Protein AF-A0A9W6GYW4-F1 (afdb_monomer)

pLDDT: mean 81.73, std 19.61, range [43.38, 97.56]

Foldseek 3Di:
DDADLVNVLLVQLVVLCVVPPPCSLVVLQVQLVVCVVVVNPVSNVSSNSSSVSNVVVCVVVVVVVVVVVVVVVPVPPPDD

Organism: NCBI:txid29468

Solvent-accessible surface area (backbone atoms only — not comparable to full-atom values): 4346 Å² total; per-residue (Å²): 136,88,77,52,70,67,56,51,33,52,53,50,13,50,53,34,30,74,74,45,46,91,48,19,27,61,53,28,43,52,52,12,52,57,23,48,77,72,68,35,58,70,54,17,54,50,26,41,50,19,15,54,52,24,43,60,70,47,48,68,57,50,57,52,56,52,51,54,55,57,52,64,69,62,69,78,75,80,84,128

Radius of gyration: 17.95 Å; Cα contacts (8 Å, |Δi|>4): 65; chains: 1; bounding box: 31×17×64 Å

Sequence (80 aa):
MFISLEQAIEIHARALVSRCSERGPLTARRYAAARLDCGDLGGYDVWLAVALVAEQMLAPAIAGAVAERAVVGRFFQNEQ

Structure (mmCIF, N/CA/C/O backbone):
data_AF-A0A9W6GYW4-F1
#
_entry.id   AF-A0A9W6GYW4-F1
#
loop_
_atom_site.group_PDB
_atom_site.id
_atom_site.type_symbol
_atom_site.label_atom_id
_atom_site.label_alt_id
_atom_site.label_comp_id
_atom_site.label_asym_id
_atom_site.label_entity_id
_atom_site.label_seq_id
_atom_site.pdbx_PDB_ins_code
_atom_site.Cartn_x
_atom_site.Cartn_y
_atom_site.Cartn_z
_atom_site.occupancy
_atom_site.B_iso_or_equiv
_atom_site.auth_seq_id
_atom_site.auth_comp_id
_atom_site.auth_asym_id
_atom_site.auth_atom_id
_atom_site.pdbx_PDB_model_num
ATOM 1 N N . MET A 1 1 ? -18.946 3.237 -16.723 1.00 53.22 1 MET A N 1
ATOM 2 C CA . MET A 1 1 ? -18.539 3.895 -15.465 1.00 53.22 1 MET A CA 1
ATOM 3 C C . MET A 1 1 ? -17.023 3.929 -15.454 1.00 53.22 1 MET A C 1
ATOM 5 O O . MET A 1 1 ? -16.426 2.863 -15.520 1.00 53.22 1 MET A O 1
ATOM 9 N N . PHE A 1 2 ? -16.416 5.115 -15.482 1.00 78.56 2 PHE A N 1
ATOM 10 C CA . PHE A 1 2 ? -14.965 5.261 -15.357 1.00 78.56 2 PHE A CA 1
ATOM 11 C C . PHE A 1 2 ? -14.641 5.469 -13.882 1.00 78.56 2 PHE A C 1
ATOM 13 O O . PHE A 1 2 ? -15.239 6.330 -13.244 1.00 78.56 2 PHE A O 1
ATOM 20 N N . ILE A 1 3 ? -13.758 4.636 -13.348 1.00 81.06 3 ILE A N 1
ATOM 21 C CA . ILE A 1 3 ? -13.284 4.722 -11.969 1.00 81.06 3 ILE A CA 1
ATOM 22 C C . ILE A 1 3 ? -11.949 5.463 -12.026 1.00 81.06 3 ILE A C 1
ATOM 24 O O . ILE A 1 3 ? -11.108 5.115 -12.859 1.00 81.06 3 ILE A O 1
ATOM 28 N N . SER A 1 4 ? -11.761 6.495 -11.202 1.00 94.44 4 SER A N 1
ATOM 29 C CA . SER A 1 4 ? -10.470 7.189 -11.136 1.00 94.44 4 SER A CA 1
ATOM 30 C C . SER A 1 4 ? -9.407 6.300 -10.481 1.00 94.44 4 SER A C 1
ATOM 32 O O . SER A 1 4 ? -9.723 5.341 -9.772 1.00 94.44 4 SER A O 1
ATOM 34 N N . LEU A 1 5 ? -8.129 6.624 -10.696 1.00 92.56 5 LEU A N 1
ATOM 35 C CA . LEU A 1 5 ? -7.028 5.923 -10.032 1.00 92.56 5 LEU A CA 1
ATOM 36 C C . LEU A 1 5 ? -7.147 6.014 -8.502 1.00 92.56 5 LEU A C 1
ATOM 38 O O . LEU A 1 5 ? -6.973 5.015 -7.814 1.00 92.56 5 LEU A O 1
ATOM 42 N N . GLU A 1 6 ? -7.516 7.183 -7.981 1.00 94.00 6 GLU A N 1
ATOM 43 C CA . GLU A 1 6 ? -7.746 7.403 -6.548 1.00 94.00 6 GLU A CA 1
ATOM 44 C C . GLU A 1 6 ? -8.859 6.496 -6.012 1.00 94.00 6 GLU A C 1
ATOM 46 O O . GLU A 1 6 ? -8.666 5.795 -5.021 1.00 94.00 6 GLU A O 1
ATOM 51 N N . GLN A 1 7 ? -9.988 6.408 -6.719 1.00 94.50 7 GLN A N 1
ATOM 52 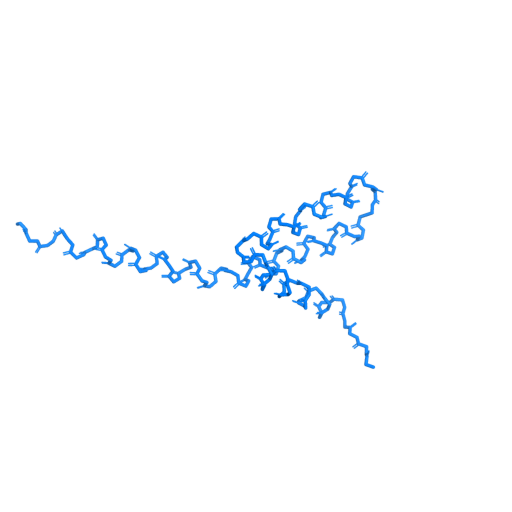C CA . GLN A 1 7 ? -11.083 5.513 -6.338 1.00 94.50 7 GLN A CA 1
ATOM 53 C C . GLN A 1 7 ? -10.660 4.038 -6.376 1.00 94.50 7 GLN A C 1
ATOM 55 O O . GLN A 1 7 ? -11.044 3.257 -5.505 1.00 94.50 7 GLN A O 1
ATOM 60 N N . ALA A 1 8 ? -9.851 3.634 -7.360 1.00 95.25 8 ALA A N 1
ATOM 61 C CA . ALA A 1 8 ? -9.322 2.274 -7.429 1.00 95.25 8 ALA A CA 1
ATOM 62 C C . ALA A 1 8 ? -8.391 1.962 -6.243 1.00 95.25 8 ALA A C 1
ATOM 64 O O . ALA A 1 8 ? -8.496 0.881 -5.653 1.00 95.25 8 ALA A O 1
ATOM 65 N N . ILE A 1 9 ? -7.534 2.917 -5.865 1.00 96.75 9 ILE A N 1
ATOM 66 C CA . ILE A 1 9 ? -6.651 2.834 -4.694 1.00 96.75 9 ILE A CA 1
ATOM 67 C C . ILE A 1 9 ? -7.478 2.670 -3.416 1.00 96.75 9 ILE A C 1
ATOM 69 O O . ILE A 1 9 ? -7.213 1.757 -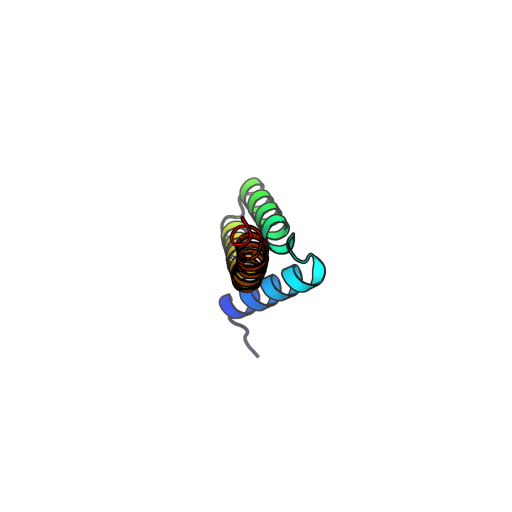2.633 1.00 96.75 9 ILE A O 1
ATOM 73 N N . GLU A 1 10 ? -8.512 3.489 -3.220 1.00 95.38 10 GLU A N 1
ATOM 74 C CA . GLU A 1 10 ? -9.385 3.417 -2.044 1.00 95.38 10 GLU A CA 1
ATOM 75 C C . GLU A 1 10 ? -10.113 2.074 -1.932 1.00 95.38 10 GLU A C 1
ATOM 77 O O . GLU A 1 10 ? -10.154 1.471 -0.855 1.00 95.38 10 GLU A O 1
ATOM 82 N N . ILE A 1 11 ? -10.662 1.577 -3.045 1.00 95.31 11 ILE A N 1
ATOM 83 C CA . ILE A 1 11 ? -11.338 0.275 -3.096 1.00 95.31 11 ILE A CA 1
ATOM 84 C C . ILE A 1 11 ? -10.357 -0.842 -2.724 1.00 95.31 11 ILE A C 1
ATOM 86 O O . ILE A 1 11 ? -10.699 -1.719 -1.927 1.00 95.31 11 ILE A O 1
ATOM 90 N N . HIS A 1 12 ? -9.133 -0.806 -3.260 1.00 94.56 12 HIS A N 1
ATOM 91 C CA . HIS A 1 12 ? -8.108 -1.803 -2.949 1.00 94.56 12 HIS A CA 1
ATOM 92 C C . HIS A 1 12 ? -7.649 -1.739 -1.497 1.00 94.56 12 HIS A C 1
ATOM 94 O O . HIS A 1 12 ? -7.563 -2.782 -0.847 1.00 94.56 12 HIS A O 1
ATOM 100 N N . ALA A 1 13 ? -7.404 -0.542 -0.966 1.00 94.31 13 ALA A N 1
ATOM 101 C CA . ALA A 1 13 ? -7.026 -0.348 0.427 1.00 94.31 13 ALA A CA 1
A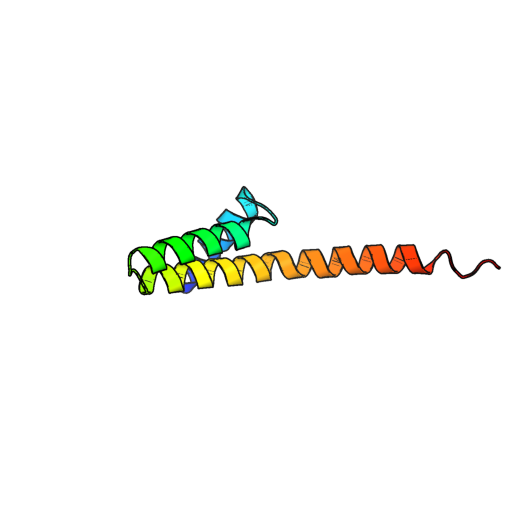TOM 102 C C . ALA A 1 13 ? -8.103 -0.896 1.369 1.00 94.31 13 ALA A C 1
ATOM 104 O O . ALA A 1 13 ? -7.800 -1.681 2.269 1.00 94.31 13 ALA A O 1
ATOM 105 N N . ARG A 1 14 ? -9.376 -0.578 1.101 1.00 93.81 14 ARG A N 1
ATOM 106 C CA . ARG A 1 14 ? -10.510 -1.087 1.877 1.00 93.81 14 ARG A CA 1
ATOM 107 C C . ARG A 1 14 ? -10.612 -2.606 1.805 1.00 93.81 14 ARG A C 1
ATOM 109 O O . ARG A 1 14 ? -10.731 -3.250 2.842 1.00 93.81 14 ARG A O 1
ATOM 116 N N . ALA A 1 15 ? -10.511 -3.188 0.611 1.00 94.38 15 ALA A N 1
ATOM 117 C CA . ALA A 1 15 ? -10.532 -4.638 0.442 1.00 94.38 15 ALA A CA 1
ATOM 118 C C . ALA A 1 15 ? -9.381 -5.325 1.197 1.00 94.38 15 ALA A C 1
ATOM 120 O O . ALA A 1 15 ? -9.584 -6.379 1.802 1.00 94.38 15 ALA A O 1
ATOM 121 N N . LEU A 1 16 ? -8.185 -4.729 1.197 1.00 92.19 16 LEU A N 1
ATOM 122 C CA . LEU A 1 16 ? -7.038 -5.250 1.938 1.00 92.19 16 LEU A CA 1
ATOM 123 C C . LEU A 1 16 ? -7.254 -5.190 3.447 1.00 92.19 16 LEU A C 1
ATOM 125 O O . LEU A 1 16 ? -7.012 -6.183 4.128 1.00 92.19 16 LEU A O 1
ATOM 129 N N . VAL A 1 17 ? -7.729 -4.058 3.966 1.00 92.06 17 VAL A N 1
ATOM 130 C CA . VAL A 1 17 ? -8.043 -3.906 5.393 1.00 92.06 17 VAL A CA 1
ATOM 131 C C . VAL A 1 17 ? -9.137 -4.889 5.807 1.00 92.06 17 VAL A C 1
ATOM 133 O O . VAL A 1 17 ? -8.997 -5.556 6.823 1.00 92.06 17 VAL A O 1
ATOM 136 N N . SER A 1 18 ? -10.185 -5.076 5.003 1.00 91.56 18 SER A N 1
ATOM 137 C CA . SER A 1 18 ? -11.243 -6.045 5.318 1.00 91.56 18 SER A CA 1
ATOM 138 C C . SER A 1 18 ? -10.759 -7.499 5.319 1.00 91.56 18 SER A C 1
ATOM 140 O O . SER A 1 18 ? -11.269 -8.307 6.088 1.00 91.56 18 SER A O 1
ATOM 142 N N . ARG A 1 19 ? -9.791 -7.857 4.464 1.00 90.31 19 ARG A N 1
ATOM 143 C CA . ARG A 1 19 ? -9.289 -9.240 4.344 1.00 90.31 19 ARG A CA 1
ATOM 144 C C . ARG A 1 19 ? -8.146 -9.564 5.299 1.00 90.31 19 ARG A C 1
ATOM 146 O O . ARG A 1 19 ? -7.991 -10.718 5.687 1.00 90.31 19 ARG A O 1
ATOM 153 N N . CYS A 1 20 ? -7.309 -8.581 5.612 1.00 86.88 20 CYS A N 1
ATOM 154 C CA . CYS A 1 20 ? -6.061 -8.768 6.3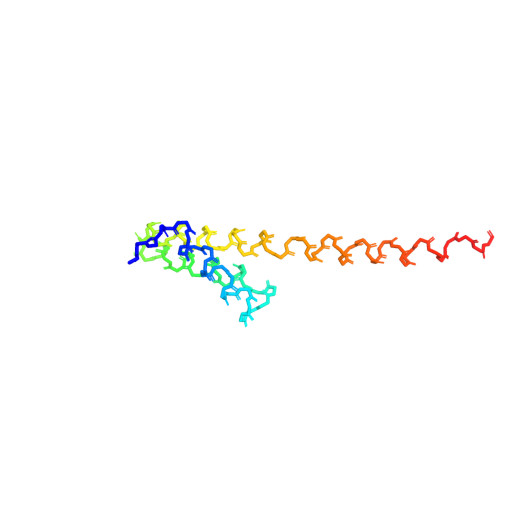52 1.00 86.88 20 CYS A CA 1
ATOM 155 C C . CYS A 1 20 ? -6.021 -7.990 7.674 1.00 86.88 20 CYS A C 1
ATOM 157 O O . CYS A 1 20 ? -5.007 -8.053 8.374 1.00 86.88 20 CYS A O 1
ATOM 159 N N . SER A 1 21 ? -7.092 -7.271 8.019 1.00 87.69 21 SER A N 1
ATOM 160 C CA . SER A 1 21 ? -7.198 -6.427 9.211 1.00 87.69 21 SER A CA 1
ATOM 161 C C . SER A 1 21 ? -5.991 -5.482 9.320 1.00 87.69 21 SER A C 1
ATOM 163 O O . SER A 1 21 ? -5.602 -4.839 8.342 1.00 87.69 21 SER A O 1
ATOM 165 N N . GLU A 1 22 ? -5.337 -5.444 10.481 1.00 87.00 22 GLU A N 1
ATOM 166 C CA . GLU A 1 22 ? -4.157 -4.617 10.760 1.00 87.00 22 GLU A CA 1
ATOM 167 C C . GLU A 1 22 ? -2.945 -4.931 9.864 1.00 87.00 22 GLU A C 1
ATOM 169 O O . GLU A 1 22 ? -2.057 -4.098 9.697 1.00 87.00 22 GLU A O 1
ATOM 174 N N . ARG A 1 23 ? -2.896 -6.118 9.241 1.00 90.00 23 ARG A N 1
ATOM 175 C CA . ARG A 1 23 ? -1.813 -6.502 8.316 1.00 90.00 23 ARG A CA 1
ATOM 176 C C . ARG A 1 23 ? -2.036 -6.013 6.887 1.00 90.00 23 ARG A C 1
ATOM 178 O O . ARG A 1 23 ? -1.169 -6.242 6.038 1.00 90.00 23 ARG A O 1
ATOM 185 N N . GLY A 1 24 ? -3.169 -5.364 6.609 1.00 91.44 24 GLY A N 1
ATOM 186 C CA . GLY A 1 24 ? -3.483 -4.777 5.307 1.00 91.44 24 GLY A CA 1
ATOM 187 C C . GLY A 1 24 ? -2.348 -3.881 4.787 1.00 91.44 24 GLY A C 1
ATOM 188 O O . GLY A 1 24 ? -1.725 -4.220 3.780 1.00 91.44 24 GLY A O 1
ATOM 189 N N . PRO A 1 25 ? -1.978 -2.811 5.510 1.00 94.19 25 PRO A N 1
ATOM 190 C CA . PRO A 1 25 ? -0.870 -1.936 5.131 1.00 94.19 25 PRO A CA 1
ATOM 191 C C . PRO A 1 25 ? 0.444 -2.648 4.831 1.00 94.19 25 PRO A C 1
ATOM 193 O O . PRO A 1 25 ? 1.063 -2.425 3.791 1.00 94.19 25 PRO A O 1
ATOM 196 N N . LEU A 1 26 ? 0.857 -3.551 5.723 1.00 94.88 26 LEU A N 1
ATOM 197 C CA . LEU A 1 26 ? 2.117 -4.274 5.585 1.00 94.88 26 LEU A CA 1
ATOM 198 C C . LEU A 1 26 ? 2.123 -5.138 4.319 1.00 94.88 26 LEU A C 1
ATOM 200 O O . LEU A 1 26 ? 3.122 -5.201 3.606 1.00 94.88 26 LEU A O 1
ATOM 204 N N . THR A 1 27 ? 0.994 -5.777 4.016 1.00 94.44 27 THR A N 1
ATOM 205 C CA . THR A 1 27 ? 0.822 -6.569 2.795 1.00 94.44 27 THR A CA 1
ATOM 206 C C . THR A 1 27 ? 0.950 -5.698 1.545 1.00 94.44 27 THR A C 1
ATOM 208 O O . THR A 1 27 ? 1.675 -6.069 0.625 1.00 94.44 27 THR A O 1
ATOM 211 N N . ALA A 1 28 ? 0.324 -4.518 1.521 1.00 95.44 28 ALA A N 1
ATOM 212 C CA . ALA A 1 28 ? 0.447 -3.583 0.402 1.00 95.44 28 ALA A CA 1
ATOM 213 C C . ALA A 1 28 ? 1.889 -3.072 0.218 1.00 95.44 28 ALA A C 1
ATOM 215 O O . ALA A 1 28 ? 2.386 -3.050 -0.906 1.00 95.44 28 ALA A O 1
ATOM 216 N N . ARG A 1 29 ? 2.613 -2.773 1.308 1.00 96.12 29 ARG A N 1
ATOM 217 C CA . ARG A 1 29 ? 4.038 -2.386 1.250 1.00 96.12 29 ARG A CA 1
ATOM 218 C C . ARG A 1 29 ? 4.925 -3.486 0.666 1.00 96.12 29 ARG A C 1
ATOM 220 O O . ARG A 1 29 ? 5.838 -3.190 -0.099 1.00 96.12 29 ARG A O 1
ATOM 227 N N . ARG A 1 30 ? 4.645 -4.756 0.978 1.00 96.44 30 ARG A N 1
ATOM 228 C CA . ARG A 1 30 ? 5.363 -5.895 0.376 1.00 96.44 30 ARG A CA 1
ATOM 229 C C . ARG A 1 30 ? 5.120 -5.989 -1.128 1.00 96.44 30 ARG A C 1
ATOM 231 O O . ARG A 1 30 ? 6.057 -6.271 -1.867 1.00 96.44 30 ARG A O 1
ATOM 238 N N . TYR A 1 31 ? 3.893 -5.733 -1.580 1.00 94.88 31 TYR A N 1
ATOM 239 C CA . TYR A 1 31 ? 3.606 -5.668 -3.012 1.00 94.88 31 TYR A CA 1
ATOM 240 C C . TYR A 1 31 ? 4.305 -4.487 -3.682 1.00 94.88 31 TYR A C 1
ATOM 242 O O . TYR A 1 31 ? 4.858 -4.682 -4.757 1.00 94.88 31 TYR A O 1
ATOM 250 N N . ALA A 1 32 ? 4.355 -3.314 -3.044 1.00 96.38 32 ALA A N 1
ATOM 251 C CA . ALA A 1 32 ? 5.116 -2.176 -3.558 1.00 96.38 32 ALA A CA 1
ATOM 252 C C . ALA A 1 32 ? 6.595 -2.547 -3.750 1.00 96.38 32 ALA A C 1
ATOM 254 O O . ALA A 1 32 ? 7.114 -2.410 -4.853 1.00 96.38 32 ALA A O 1
ATOM 255 N N . ALA A 1 33 ? 7.243 -3.113 -2.725 1.00 96.75 33 ALA A N 1
ATOM 256 C CA . ALA A 1 33 ? 8.637 -3.555 -2.812 1.00 96.75 33 ALA A CA 1
ATOM 257 C C . ALA A 1 33 ? 8.869 -4.533 -3.979 1.00 96.75 33 ALA A C 1
ATOM 259 O O . ALA A 1 33 ? 9.776 -4.329 -4.776 1.00 96.75 33 ALA A O 1
ATOM 260 N N . ALA A 1 34 ? 7.981 -5.515 -4.162 1.00 96.88 34 ALA A N 1
ATOM 261 C CA . ALA A 1 34 ? 8.078 -6.452 -5.280 1.00 96.88 34 ALA A CA 1
ATOM 262 C C . ALA A 1 34 ? 7.955 -5.777 -6.663 1.00 96.88 34 ALA A C 1
ATOM 264 O O . ALA A 1 34 ? 8.535 -6.264 -7.632 1.00 96.88 34 ALA A O 1
ATOM 265 N N . ARG A 1 35 ? 7.204 -4.669 -6.776 1.00 96.88 35 ARG A N 1
ATOM 266 C CA . ARG A 1 35 ? 7.117 -3.877 -8.018 1.00 96.88 35 ARG A CA 1
ATOM 267 C C . ARG A 1 35 ? 8.371 -3.050 -8.260 1.00 96.88 35 ARG A C 1
ATOM 269 O O . ARG A 1 35 ? 8.834 -2.972 -9.393 1.00 96.88 35 ARG A O 1
ATOM 276 N N . LEU A 1 36 ? 8.954 -2.505 -7.197 1.00 96.00 36 LEU A N 1
ATOM 277 C CA . LEU A 1 36 ? 10.239 -1.821 -7.282 1.00 96.00 36 LEU A CA 1
ATOM 278 C C . LEU A 1 36 ? 11.344 -2.778 -7.749 1.00 96.00 36 LEU A C 1
ATOM 280 O O . LEU A 1 36 ? 12.094 -2.437 -8.661 1.00 96.00 36 LEU A O 1
ATOM 284 N N . ASP A 1 37 ? 11.382 -3.995 -7.200 1.00 96.31 37 ASP A N 1
ATOM 285 C CA . ASP A 1 37 ? 12.363 -5.026 -7.561 1.00 96.31 37 ASP A CA 1
ATOM 286 C C . ASP A 1 37 ? 12.265 -5.445 -9.038 1.00 96.31 37 ASP A C 1
ATOM 288 O O . ASP A 1 37 ? 13.273 -5.794 -9.653 1.00 96.31 37 ASP A O 1
ATOM 292 N N . CYS A 1 38 ? 11.068 -5.387 -9.636 1.00 95.00 38 CYS A N 1
ATOM 293 C CA . CYS A 1 38 ? 10.877 -5.655 -11.062 1.00 95.00 38 CYS A CA 1
ATOM 294 C C . CYS A 1 38 ? 10.996 -4.409 -11.959 1.00 95.00 38 CYS A C 1
ATOM 296 O O . CYS A 1 38 ? 10.746 -4.507 -13.160 1.00 95.00 38 CYS A O 1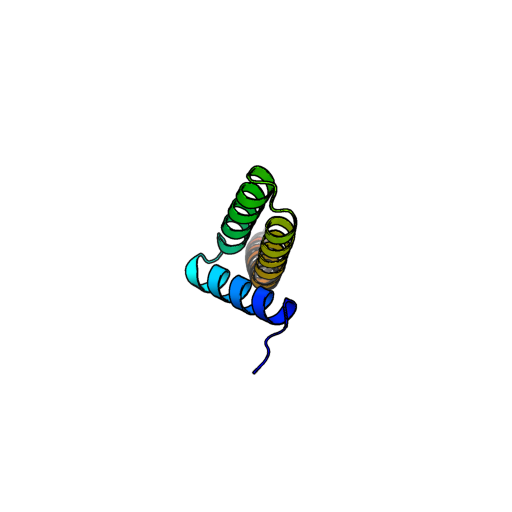
ATOM 298 N N . GLY A 1 39 ? 11.359 -3.247 -11.401 1.00 96.56 39 GLY A N 1
ATOM 299 C CA . GLY A 1 39 ? 11.504 -1.982 -12.130 1.00 96.56 39 GLY A CA 1
ATOM 300 C C . GLY A 1 39 ? 10.183 -1.306 -12.518 1.00 96.56 39 GLY A C 1
ATOM 301 O O . GLY A 1 39 ? 10.188 -0.351 -13.293 1.00 96.56 39 GLY A O 1
ATOM 302 N N . ASP A 1 40 ? 9.050 -1.773 -11.988 1.00 96.81 40 ASP A N 1
ATOM 303 C CA . ASP A 1 40 ? 7.729 -1.185 -12.217 1.00 96.81 40 ASP A CA 1
ATOM 304 C C . ASP A 1 40 ? 7.466 -0.061 -11.204 1.00 96.81 40 ASP A C 1
ATOM 306 O O . ASP A 1 40 ? 6.820 -0.251 -10.170 1.00 96.81 40 ASP A O 1
ATOM 310 N N . LEU A 1 41 ? 7.995 1.127 -11.507 1.00 96.25 41 LEU A N 1
ATOM 311 C CA . LEU A 1 41 ? 7.843 2.314 -10.658 1.00 96.25 41 LEU A CA 1
ATOM 312 C C . LEU A 1 41 ? 6.377 2.758 -10.535 1.00 96.25 41 LEU A C 1
ATOM 314 O O . LEU A 1 41 ? 5.943 3.140 -9.452 1.00 96.25 41 LEU A O 1
ATOM 318 N N . GLY A 1 42 ? 5.590 2.637 -11.609 1.00 95.06 42 GLY A N 1
ATOM 319 C CA . GLY A 1 42 ? 4.168 2.989 -11.579 1.00 95.06 42 GLY A CA 1
ATOM 320 C C . GLY A 1 42 ? 3.365 2.052 -10.676 1.00 95.06 42 GLY A C 1
ATOM 321 O O . GLY A 1 42 ? 2.539 2.498 -9.879 1.00 95.06 42 GLY A O 1
ATOM 322 N N . GLY A 1 43 ? 3.645 0.749 -10.741 1.00 95.12 43 GLY A N 1
ATOM 323 C CA . GLY A 1 43 ? 3.077 -0.232 -9.824 1.00 95.12 43 GLY A CA 1
ATOM 324 C C . GLY A 1 43 ? 3.526 -0.012 -8.380 1.00 95.12 43 GLY A C 1
ATOM 325 O O . GLY A 1 43 ? 2.707 -0.130 -7.467 1.00 95.12 43 GLY A O 1
ATOM 326 N N . TYR A 1 44 ? 4.799 0.329 -8.163 1.00 97.56 44 TYR A N 1
ATOM 327 C CA . TYR A 1 44 ? 5.325 0.672 -6.841 1.00 97.56 44 TYR A CA 1
ATOM 328 C C . TYR A 1 44 ? 4.550 1.839 -6.213 1.00 97.56 44 TYR A C 1
ATOM 330 O O . TYR A 1 44 ? 4.039 1.686 -5.101 1.00 97.56 44 TYR A O 1
ATOM 338 N N . ASP A 1 45 ? 4.384 2.948 -6.938 1.00 97.25 45 ASP A N 1
ATOM 339 C CA . ASP A 1 45 ? 3.699 4.145 -6.436 1.00 97.25 45 ASP A CA 1
ATOM 340 C C . ASP A 1 45 ? 2.233 3.861 -6.083 1.00 97.25 45 ASP A C 1
ATOM 342 O O . ASP A 1 45 ? 1.747 4.262 -5.022 1.00 97.25 45 ASP A O 1
ATOM 346 N N . VAL A 1 46 ? 1.530 3.095 -6.926 1.00 97.50 46 VAL A N 1
ATOM 347 C CA . VAL A 1 46 ? 0.135 2.702 -6.669 1.00 97.50 46 VAL A CA 1
ATOM 348 C C . VAL A 1 46 ? 0.024 1.832 -5.418 1.00 97.50 46 VAL A C 1
ATOM 350 O O . VAL A 1 46 ? -0.819 2.093 -4.558 1.00 97.50 46 VAL A O 1
ATOM 353 N N . TRP A 1 47 ? 0.868 0.808 -5.272 1.00 97.19 47 TRP A N 1
ATOM 354 C CA . TRP A 1 47 ? 0.830 -0.066 -4.096 1.00 97.19 47 TRP A CA 1
ATOM 355 C C . TRP A 1 47 ? 1.256 0.652 -2.813 1.00 97.19 47 TRP A C 1
ATOM 357 O O . TRP A 1 47 ? 0.727 0.352 -1.738 1.00 97.19 47 TRP A O 1
ATOM 367 N N . LEU A 1 48 ? 2.156 1.630 -2.918 1.00 97.19 48 LEU A N 1
ATOM 368 C CA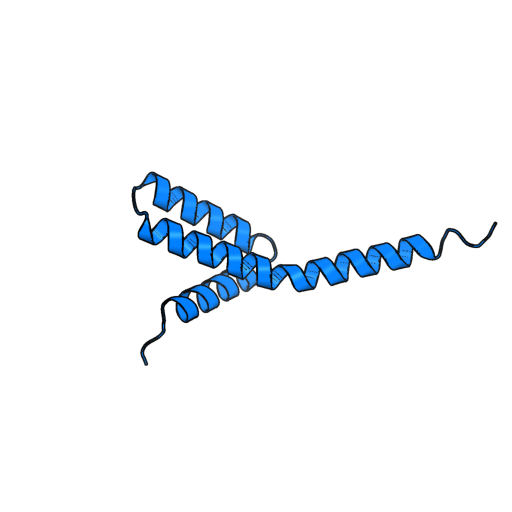 . LEU A 1 48 ? 2.514 2.497 -1.804 1.00 97.19 48 LEU A CA 1
ATOM 369 C C . LEU A 1 48 ? 1.330 3.381 -1.387 1.00 97.19 48 LEU A C 1
ATOM 371 O O . LEU A 1 48 ? 1.023 3.460 -0.198 1.00 97.19 48 LEU A O 1
ATOM 375 N N . ALA A 1 49 ? 0.612 3.977 -2.342 1.00 97.31 49 ALA A N 1
ATOM 376 C CA . ALA A 1 49 ? -0.593 4.756 -2.063 1.00 97.31 49 ALA A CA 1
ATOM 377 C C . ALA A 1 49 ? -1.694 3.904 -1.404 1.00 97.31 49 ALA A C 1
ATOM 379 O O . ALA A 1 49 ? -2.290 4.322 -0.411 1.00 97.31 49 ALA A O 1
ATOM 380 N N . VAL A 1 50 ? -1.906 2.670 -1.880 1.00 97.25 50 VAL A N 1
ATOM 381 C CA . VAL A 1 50 ? -2.826 1.703 -1.251 1.00 97.25 50 VAL A CA 1
ATOM 382 C C . VAL A 1 50 ? -2.437 1.431 0.203 1.00 97.25 50 VAL A C 1
ATOM 384 O O . VAL A 1 50 ? -3.309 1.399 1.072 1.00 97.25 50 VAL A O 1
ATOM 387 N N . ALA A 1 51 ? -1.143 1.259 0.491 1.00 96.00 51 ALA A N 1
ATOM 388 C CA . ALA A 1 51 ? -0.671 1.053 1.856 1.00 96.00 51 ALA A CA 1
ATOM 389 C C . ALA A 1 51 ? -0.974 2.258 2.757 1.00 96.00 51 ALA A C 1
ATOM 391 O O . ALA A 1 51 ? -1.510 2.075 3.847 1.00 96.00 51 ALA A O 1
ATOM 392 N N . LEU A 1 52 ? -0.694 3.477 2.291 1.00 95.31 52 LEU A N 1
ATOM 393 C CA . LEU A 1 52 ? -0.941 4.707 3.052 1.00 95.31 52 LEU A CA 1
ATOM 394 C C . LEU A 1 52 ? -2.430 4.917 3.348 1.00 95.31 52 LEU A C 1
ATOM 396 O O . LEU A 1 52 ? -2.794 5.300 4.459 1.00 95.31 52 LEU A O 1
ATOM 400 N N . VAL A 1 53 ? -3.303 4.648 2.376 1.00 95.62 53 VAL A N 1
ATOM 401 C CA . VAL A 1 53 ? -4.756 4.739 2.574 1.00 95.62 53 VAL A CA 1
ATOM 402 C C . VAL A 1 53 ? -5.238 3.659 3.549 1.00 95.62 53 VAL A C 1
ATOM 404 O O . VAL A 1 53 ? -6.049 3.942 4.429 1.00 95.62 53 VAL A O 1
ATOM 407 N N . ALA A 1 54 ? -4.701 2.439 3.463 1.00 93.88 54 ALA A N 1
ATOM 408 C CA . ALA A 1 54 ? -5.013 1.372 4.412 1.00 93.88 54 ALA A CA 1
ATOM 409 C C . ALA A 1 54 ? -4.576 1.726 5.849 1.00 93.88 54 ALA A C 1
ATOM 411 O O . ALA A 1 54 ? -5.299 1.424 6.797 1.00 93.88 54 ALA A O 1
ATOM 412 N N . GLU A 1 55 ? -3.430 2.395 6.023 1.00 92.88 55 GLU A N 1
ATOM 413 C CA . GLU A 1 55 ? -2.959 2.882 7.332 1.00 92.88 55 GLU A CA 1
ATOM 414 C C . GLU A 1 55 ? -3.907 3.933 7.899 1.00 92.88 55 GLU A C 1
ATOM 416 O O . GLU A 1 55 ? -4.303 3.841 9.059 1.00 92.88 55 GLU A O 1
ATOM 421 N N . GLN A 1 56 ? -4.335 4.887 7.071 1.00 91.69 56 GLN A N 1
ATOM 422 C CA . GLN A 1 56 ? -5.287 5.923 7.475 1.00 91.69 56 GLN A CA 1
ATOM 423 C C . GLN A 1 56 ? -6.640 5.345 7.890 1.00 91.69 56 GLN A C 1
ATOM 425 O O . GLN A 1 56 ? -7.255 5.857 8.818 1.00 91.69 56 GLN A O 1
ATOM 430 N N . MET A 1 57 ? -7.096 4.263 7.255 1.00 90.12 57 MET A N 1
ATOM 431 C CA . MET A 1 57 ? -8.337 3.581 7.641 1.00 90.12 57 MET A CA 1
ATOM 432 C C . MET A 1 57 ? -8.230 2.872 9.000 1.00 90.12 57 MET A C 1
ATOM 434 O O . MET A 1 57 ? -9.237 2.713 9.686 1.00 90.12 57 MET A O 1
ATOM 438 N N . LEU A 1 58 ? -7.024 2.461 9.401 1.00 86.44 58 LEU A N 1
ATOM 439 C CA . LEU A 1 58 ? -6.758 1.799 10.682 1.00 86.44 58 LEU A CA 1
ATOM 440 C C . LEU A 1 58 ? -6.391 2.787 11.802 1.00 86.44 58 LEU A C 1
ATOM 442 O O . LEU A 1 58 ? -6.677 2.527 12.969 1.00 86.44 58 LEU A O 1
ATOM 446 N N . ALA A 1 59 ? -5.809 3.941 11.469 1.00 77.25 59 ALA A N 1
ATOM 447 C CA . ALA A 1 59 ? -5.435 4.990 12.416 1.00 77.25 59 ALA A CA 1
ATOM 448 C C . ALA A 1 59 ? -6.572 5.467 13.358 1.00 77.25 59 ALA A C 1
ATOM 450 O O . ALA A 1 59 ? -6.291 5.635 14.550 1.00 77.25 59 ALA A O 1
ATOM 451 N N . PRO A 1 60 ? -7.848 5.624 12.932 1.00 61.06 60 PRO A N 1
ATOM 452 C CA . PRO A 1 60 ? -8.927 5.964 13.861 1.00 61.06 60 PRO A CA 1
ATOM 453 C C . PRO A 1 60 ? -9.259 4.834 14.852 1.00 61.06 60 PRO A C 1
ATOM 455 O O . PRO A 1 60 ? -9.754 5.120 15.940 1.00 61.06 60 PRO A O 1
ATOM 458 N N . ALA A 1 61 ? -8.940 3.571 14.544 1.00 52.44 61 ALA A N 1
ATOM 459 C CA . ALA A 1 61 ? -9.131 2.451 15.472 1.00 52.44 61 ALA A CA 1
ATOM 460 C C . ALA A 1 61 ? -8.037 2.392 16.558 1.00 52.44 61 ALA A C 1
ATOM 462 O O . ALA A 1 61 ? -8.309 2.024 17.701 1.00 52.44 61 ALA A O 1
ATOM 463 N N . ILE A 1 62 ? -6.809 2.813 16.237 1.00 49.66 62 ILE A N 1
ATOM 464 C CA . ILE A 1 62 ? -5.675 2.783 17.175 1.00 49.66 62 ILE A CA 1
ATOM 465 C C . ILE A 1 62 ? -5.754 3.947 18.176 1.00 49.66 62 ILE A C 1
ATOM 467 O O . ILE A 1 6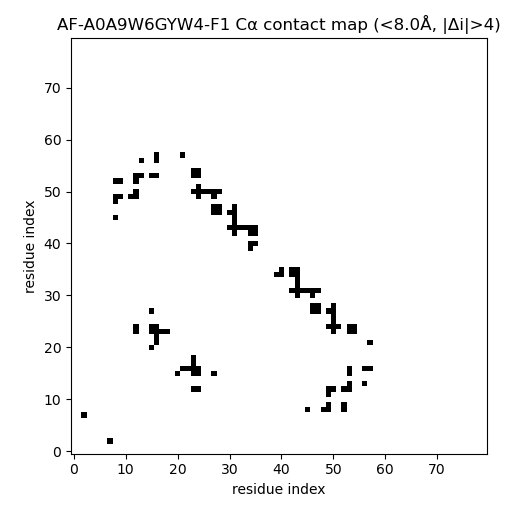2 ? -5.468 3.754 19.357 1.00 49.66 62 ILE A O 1
ATOM 471 N N . ALA A 1 63 ? -6.217 5.131 17.760 1.00 49.91 63 ALA A N 1
ATOM 472 C CA . ALA A 1 63 ? -6.437 6.249 18.683 1.00 49.91 63 ALA A CA 1
ATOM 473 C C . ALA A 1 63 ? -7.510 5.932 19.749 1.00 49.91 63 ALA A C 1
ATOM 475 O O . ALA A 1 63 ? -7.339 6.296 20.912 1.00 49.91 63 ALA A O 1
ATOM 476 N N . GLY A 1 64 ? -8.564 5.189 19.384 1.00 46.22 64 GLY A N 1
ATOM 477 C CA . GLY A 1 64 ? -9.569 4.688 20.330 1.00 46.22 64 GLY A CA 1
ATOM 478 C C . GLY A 1 64 ? -9.019 3.626 21.292 1.00 46.22 64 GLY A C 1
ATOM 479 O O . GLY A 1 64 ? -9.202 3.738 22.502 1.00 46.22 64 GLY A O 1
ATOM 480 N N . ALA A 1 65 ? -8.263 2.645 20.787 1.00 48.91 65 ALA A N 1
ATOM 481 C CA . ALA A 1 65 ? -7.691 1.570 21.607 1.00 48.91 65 ALA A CA 1
ATOM 482 C C . ALA A 1 65 ? -6.593 2.048 22.584 1.00 48.91 65 ALA A C 1
ATOM 484 O O . ALA A 1 65 ? -6.449 1.505 23.684 1.00 48.91 65 ALA A O 1
ATOM 485 N N . VAL A 1 66 ? -5.816 3.073 22.213 1.00 50.97 66 VAL A N 1
ATOM 486 C C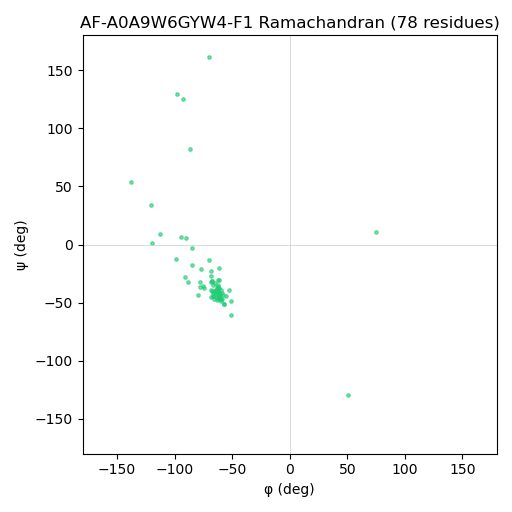A . VAL A 1 66 ? -4.826 3.699 23.109 1.00 50.97 66 VAL A CA 1
ATOM 487 C C . VAL A 1 66 ? -5.511 4.600 24.144 1.00 50.97 66 VAL A C 1
ATOM 489 O O . VAL A 1 66 ? -5.091 4.615 25.303 1.00 50.97 66 VAL A O 1
ATOM 492 N N . ALA A 1 67 ? -6.595 5.293 23.777 1.00 47.88 67 ALA A N 1
ATOM 493 C CA . ALA A 1 67 ? -7.384 6.081 24.725 1.00 47.88 67 ALA A CA 1
ATOM 494 C C . ALA A 1 67 ? -8.046 5.202 25.805 1.00 47.88 67 ALA A C 1
ATOM 496 O O . ALA A 1 67 ? -8.007 5.556 26.982 1.00 47.88 67 ALA A O 1
ATOM 497 N N . GLU A 1 68 ? -8.572 4.027 25.446 1.00 43.38 68 GLU A N 1
ATOM 498 C CA . GLU A 1 68 ? -9.239 3.124 26.398 1.00 43.38 68 GLU A CA 1
ATOM 499 C C . GLU A 1 68 ? -8.255 2.517 27.421 1.00 43.38 68 GLU A C 1
ATOM 501 O O . GLU A 1 68 ? -8.523 2.493 28.626 1.00 43.38 68 GLU A O 1
ATOM 506 N N . ARG A 1 69 ? -7.040 2.148 26.986 1.00 45.72 69 ARG A N 1
ATOM 507 C CA . ARG A 1 69 ? -5.957 1.706 27.890 1.00 45.72 69 ARG A CA 1
ATOM 508 C C . ARG A 1 69 ? -5.428 2.819 28.801 1.00 45.72 69 ARG A C 1
ATOM 510 O O . ARG A 1 69 ? -5.023 2.536 29.929 1.00 45.72 69 ARG A O 1
ATOM 517 N N . ALA A 1 70 ? -5.450 4.073 28.351 1.00 50.69 70 ALA A N 1
ATOM 518 C CA . ALA A 1 70 ? -5.025 5.222 29.153 1.00 50.69 70 ALA A CA 1
ATOM 519 C C . ALA A 1 70 ? -6.061 5.656 30.209 1.00 50.69 70 ALA A C 1
ATOM 521 O O . ALA A 1 70 ? -5.694 6.319 31.181 1.00 50.69 70 ALA A O 1
ATOM 522 N N . VAL A 1 71 ? -7.338 5.292 30.040 1.00 52.66 71 VAL A N 1
ATOM 523 C CA . VAL A 1 71 ? -8.394 5.527 31.041 1.00 52.66 71 VAL A CA 1
ATOM 524 C C . VAL A 1 71 ? -8.334 4.478 32.153 1.00 52.66 71 VAL A C 1
ATOM 526 O O . VAL A 1 71 ? -8.368 4.840 33.327 1.00 52.66 71 VAL A O 1
ATOM 529 N N . VAL A 1 72 ? -8.136 3.198 31.817 1.00 54.19 72 VAL A N 1
ATOM 530 C CA . VAL A 1 72 ? -8.031 2.121 32.823 1.00 54.19 72 VAL A CA 1
ATOM 531 C C . VAL A 1 72 ? -6.771 2.264 33.691 1.00 54.19 72 VAL A C 1
ATOM 533 O O . VAL A 1 72 ? -6.826 2.030 34.895 1.00 54.19 72 VAL A O 1
ATOM 536 N N . GLY A 1 73 ? -5.655 2.747 33.132 1.00 49.44 73 GLY A N 1
ATOM 537 C CA . G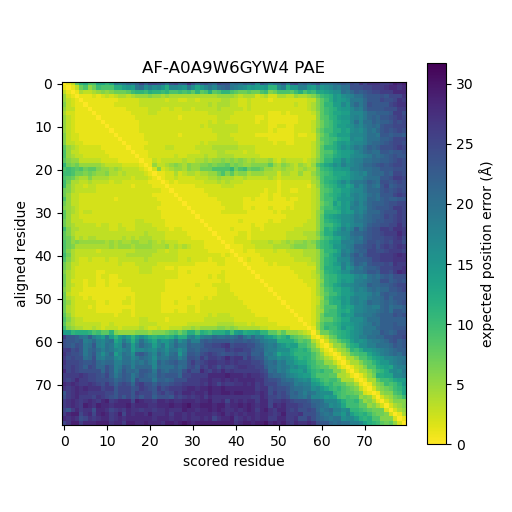LY A 1 73 ? -4.432 3.023 33.900 1.00 49.44 73 GLY A CA 1
ATOM 538 C C . GLY A 1 73 ? -4.520 4.217 34.863 1.00 49.44 73 GLY A C 1
ATOM 539 O O . GLY A 1 73 ? -3.655 4.361 35.721 1.00 49.44 73 GLY A O 1
ATOM 540 N N . ARG A 1 74 ? -5.549 5.070 34.747 1.00 52.94 74 ARG A N 1
ATOM 541 C CA . ARG A 1 74 ? -5.696 6.294 35.556 1.00 52.94 74 ARG A CA 1
ATOM 542 C C . ARG A 1 74 ? -6.647 6.146 36.748 1.00 52.94 74 ARG A C 1
ATOM 544 O O . ARG A 1 74 ? -6.644 7.006 37.621 1.00 52.94 74 ARG A O 1
ATOM 551 N N . PHE A 1 75 ? -7.427 5.066 36.805 1.00 50.25 75 PHE A N 1
ATOM 552 C CA . PHE A 1 75 ? -8.339 4.790 37.923 1.00 50.25 75 PHE A CA 1
ATOM 553 C C . PHE A 1 75 ? -7.669 4.081 39.110 1.00 50.25 75 PHE A C 1
ATOM 555 O O . PHE A 1 75 ? -8.199 4.133 40.211 1.00 50.25 75 PHE A O 1
ATOM 562 N N . PHE A 1 76 ? -6.493 3.468 38.929 1.00 52.69 76 PHE A N 1
ATOM 563 C CA . PHE A 1 76 ? -5.836 2.667 39.976 1.00 52.69 76 PHE A CA 1
ATOM 564 C C . PHE A 1 76 ? -4.792 3.424 40.825 1.00 52.69 76 PHE A C 1
ATOM 566 O O . PHE A 1 76 ? -4.102 2.807 41.629 1.00 52.69 76 PHE A O 1
ATOM 573 N N . GLN A 1 77 ? -4.644 4.745 40.653 1.00 52.53 77 GLN A N 1
ATOM 574 C CA . GLN A 1 77 ? -3.644 5.559 41.374 1.00 52.53 77 GLN A CA 1
ATOM 575 C C . GLN A 1 77 ? -4.234 6.568 42.376 1.00 52.53 77 GLN A C 1
ATOM 577 O O . GLN A 1 77 ? -3.490 7.388 42.898 1.00 52.53 77 GLN A O 1
ATOM 582 N N . ASN A 1 78 ? -5.537 6.518 42.668 1.00 47.41 78 ASN A N 1
ATOM 583 C CA . ASN A 1 78 ? -6.197 7.474 43.571 1.00 47.41 78 ASN A CA 1
ATOM 584 C C . ASN A 1 78 ? -6.855 6.809 44.793 1.00 47.41 78 ASN A C 1
ATOM 586 O O . ASN A 1 78 ? -7.888 7.275 45.257 1.00 47.41 78 ASN A O 1
ATOM 590 N N . GLU A 1 79 ? -6.263 5.732 45.319 1.00 51.12 79 GLU A N 1
ATOM 591 C CA . GLU A 1 79 ? -6.676 5.142 46.604 1.00 51.12 79 GLU A CA 1
ATOM 592 C C . GLU A 1 79 ? -5.480 4.720 47.475 1.00 51.12 79 GLU A C 1
ATOM 594 O O . GLU A 1 79 ? -5.414 3.573 47.914 1.00 51.12 79 GLU A O 1
ATOM 599 N N . GLN A 1 80 ? -4.534 5.634 47.736 1.00 50.44 80 GLN A N 1
ATOM 600 C CA . GLN A 1 80 ? -3.657 5.561 48.918 1.00 50.44 80 GLN A CA 1
ATOM 601 C C . GLN A 1 80 ? -3.431 6.936 49.536 1.00 50.44 80 GLN A C 1
ATOM 603 O O . GLN A 1 80 ? -3.158 7.884 48.767 1.00 50.44 80 GLN A O 1
#

Mean predicted aligned error: 10.34 Å

Secondary structure (DSSP, 8-state):
-PPPHHHHHHHHHHHHHHHHGGGHHHHHHHHHHHHHHTT-HHHHHHHHHHHHHHHHHHHHHHHHHHHHHHHHTTSTTS--